Protein AF-A0A661CK33-F1 (afdb_monomer)

Solvent-accessible surface area (backbone atoms only — not comparable to full-atom values): 7960 Å² total; per-residue (Å²): 114,68,68,58,55,39,39,73,64,29,43,48,35,49,45,69,83,36,69,29,69,51,99,87,33,37,32,18,44,27,89,78,37,79,38,44,68,72,43,38,53,88,81,44,59,57,72,57,51,72,65,44,52,87,43,70,65,42,39,41,40,64,36,83,76,54,75,42,30,46,68,45,51,73,37,86,53,38,53,38,38,45,53,58,52,40,64,57,10,22,75,76,55,40,8,54,39,34,54,32,89,81,61,85,71,52,50,76,81,58,72,52,60,67,87,82,29,69,88,57,74,71,66,58,62,96,66,85,66,50,89,65,83,73,86,126

Radius of gyration: 15.87 Å; Cα contacts (8 Å, |Δi|>4): 208; chains: 1; bounding box: 35×43×46 Å

Secondary structure (DSSP, 8-state):
-HHHHHHHH-S--BTTTB-EE-TT-EEESSTT-TT--SEETTTS-HHHHHH-TTSHHHHHHHSSS----GGGGS-TTHHHHTTS-HHHHHHHHS-TTS--TT----HHHHT--GGGTTT-----------------

Mean predicted aligned error: 3.53 Å

Sequence (136 aa):
HMRAKLAQWGGNSSGVNVANIDNLGNVHPDTFWWNYNLGNVLERPFSEIWQDTSDPLMAGFKSHPRPLRGRCGVCSFQDVCGGNTRVRAFQTTGDPWWEDPACYLNDQELNINLEDYEQQQPKPLDLKLRDVRFAS

Foldseek 3Di:
DVLVVLLVVQADQFLHNAWDQDPQQFIGSHPPRPFAGLDGCVVPPPVCSSCDVVPVVNVQNPDVLRCAAALLNVFPCCSRNVQPAQVQVCVVALASRYHRPPPPDDCVNRVHDNVVHVPDGGDHDPGNTHPDDDPD

Nearest PDB structures (foldseek):
  6c8v-assembly1_A  TM=6.661E-01  e=1.801E-03  Methylorubrum extorquens

Structure (mmCIF, N/CA/C/O backbone):
data_AF-A0A661CK33-F1
#
_entry.id   AF-A0A661CK33-F1
#
loop_
_atom_site.group_PDB
_atom_site.id
_atom_site.type_symbol
_atom_site.label_atom_id
_atom_site.label_alt_id
_atom_site.label_comp_id
_atom_site.label_asym_id
_atom_site.label_entity_id
_atom_site.label_seq_id
_atom_site.pdbx_PDB_ins_code
_atom_site.Cartn_x
_atom_site.Cartn_y
_atom_site.Cartn_z
_atom_site.occupancy
_atom_site.B_iso_or_equiv
_atom_site.auth_seq_id
_atom_site.auth_comp_id
_atom_site.auth_asym_id
_atom_site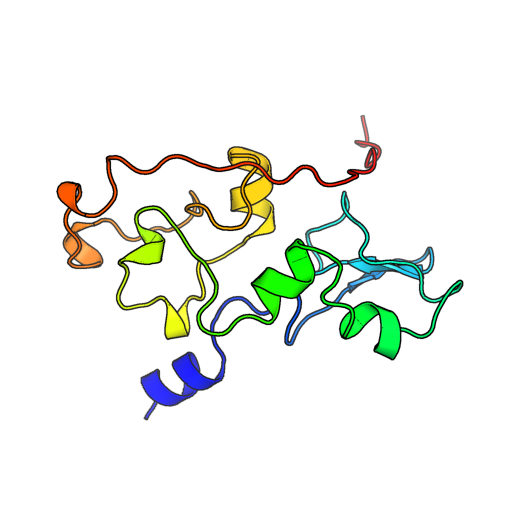.auth_atom_id
_atom_site.pdbx_PDB_model_num
ATOM 1 N N . HIS A 1 1 ? 20.963 -17.635 -2.291 1.00 88.12 1 HIS A N 1
ATOM 2 C CA . HIS A 1 1 ? 20.511 -17.588 -0.881 1.00 88.12 1 HIS A CA 1
ATOM 3 C C . HIS A 1 1 ? 19.832 -16.256 -0.524 1.00 88.12 1 HIS A C 1
ATOM 5 O O . HIS A 1 1 ? 18.672 -16.285 -0.140 1.00 88.12 1 HIS A O 1
ATOM 11 N N . MET A 1 2 ? 20.474 -15.090 -0.720 1.00 95.31 2 MET A N 1
ATOM 12 C CA . MET A 1 2 ? 19.893 -13.778 -0.352 1.00 95.31 2 MET A CA 1
ATOM 13 C C . MET A 1 2 ? 18.584 -13.413 -1.072 1.00 95.31 2 MET A C 1
ATOM 15 O O . MET A 1 2 ? 17.617 -13.052 -0.412 1.00 95.31 2 MET A O 1
ATOM 19 N N . ARG A 1 3 ? 18.506 -13.565 -2.403 1.00 95.12 3 ARG A N 1
ATOM 20 C CA . ARG A 1 3 ? 17.283 -13.272 -3.183 1.00 95.12 3 ARG A CA 1
ATOM 21 C C . ARG A 1 3 ? 16.056 -14.035 -2.670 1.00 95.12 3 ARG A C 1
ATOM 23 O O . ARG A 1 3 ? 14.977 -13.464 -2.615 1.00 95.12 3 ARG A O 1
ATOM 30 N N . ALA A 1 4 ? 16.240 -15.288 -2.245 1.00 96.00 4 ALA A N 1
ATOM 31 C CA . ALA A 1 4 ? 15.171 -16.104 -1.673 1.00 96.00 4 ALA A CA 1
ATOM 32 C C . ALA A 1 4 ? 14.691 -15.565 -0.315 1.00 96.00 4 ALA A C 1
ATOM 34 O O . ALA A 1 4 ? 13.497 -15.569 -0.050 1.00 96.00 4 ALA A O 1
ATOM 35 N N . LYS A 1 5 ? 15.598 -15.043 0.525 1.00 96.25 5 LYS A N 1
ATOM 36 C CA . LYS A 1 5 ? 15.229 -14.379 1.787 1.00 96.25 5 LYS A CA 1
ATOM 37 C C . LYS A 1 5 ? 14.486 -13.065 1.557 1.00 96.25 5 LYS A C 1
ATOM 39 O O . LYS A 1 5 ? 13.534 -12.784 2.271 1.00 96.25 5 LYS A O 1
ATOM 44 N N . LEU A 1 6 ? 14.883 -12.300 0.543 1.00 95.56 6 LEU A N 1
ATOM 45 C CA . LEU A 1 6 ? 14.170 -11.084 0.149 1.00 95.56 6 LEU A CA 1
ATOM 46 C C . LEU A 1 6 ? 12.765 -11.401 -0.384 1.00 95.56 6 LEU A C 1
ATOM 48 O O . LEU A 1 6 ? 11.809 -10.744 0.010 1.00 95.56 6 LEU A O 1
ATOM 52 N N . ALA A 1 7 ? 12.630 -12.436 -1.217 1.00 95.06 7 ALA A N 1
ATOM 53 C CA . ALA A 1 7 ? 11.329 -12.883 -1.717 1.00 95.06 7 ALA A CA 1
ATOM 54 C C . ALA A 1 7 ? 10.439 -13.424 -0.585 1.00 95.06 7 ALA A C 1
ATOM 56 O O . ALA A 1 7 ? 9.250 -13.137 -0.538 1.00 95.06 7 ALA A O 1
ATOM 57 N N . GLN A 1 8 ? 11.026 -14.145 0.379 1.00 93.38 8 GLN A N 1
ATOM 58 C CA . GLN A 1 8 ? 10.326 -14.589 1.588 1.00 93.38 8 GLN A CA 1
ATOM 59 C C . GLN A 1 8 ? 9.819 -13.406 2.430 1.00 93.38 8 GLN A C 1
ATOM 61 O O . GLN A 1 8 ? 8.770 -13.516 3.059 1.00 93.38 8 GLN A O 1
ATOM 66 N N . TRP A 1 9 ? 10.551 -12.287 2.457 1.00 93.38 9 TRP A N 1
ATOM 67 C CA . TRP A 1 9 ? 10.110 -11.061 3.123 1.00 93.38 9 TRP A CA 1
ATOM 68 C C . TRP A 1 9 ? 8.987 -10.341 2.355 1.00 93.38 9 TRP A C 1
ATOM 70 O O . TRP A 1 9 ? 8.113 -9.748 2.980 1.00 93.38 9 TRP A O 1
ATOM 80 N N . GLY A 1 10 ? 8.980 -10.402 1.018 1.00 93.38 10 GLY A N 1
ATOM 81 C CA . GLY A 1 10 ? 7.894 -9.872 0.179 1.00 93.38 10 GLY A CA 1
ATOM 82 C C . GLY A 1 10 ? 7.945 -8.359 -0.084 1.00 93.38 10 GLY A C 1
ATOM 83 O O . GLY A 1 10 ? 7.104 -7.820 -0.805 1.00 93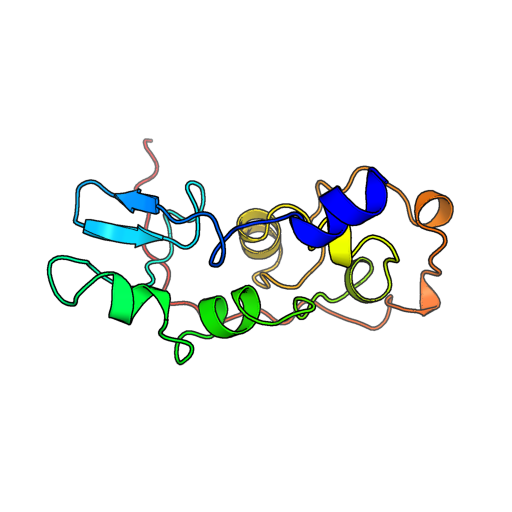.38 10 GLY A O 1
ATOM 84 N N . GLY A 1 11 ? 8.926 -7.660 0.493 1.00 94.75 11 GLY A N 1
ATOM 85 C CA . GLY A 1 11 ? 9.141 -6.227 0.294 1.00 94.7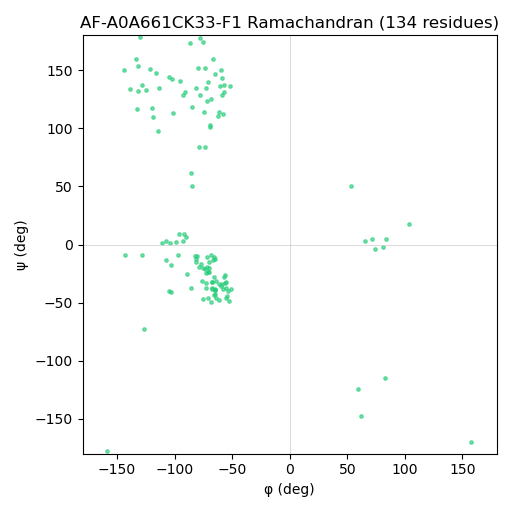5 11 GLY A CA 1
ATOM 86 C C . GLY A 1 11 ? 8.263 -5.354 1.176 1.00 94.75 11 GLY A C 1
ATOM 87 O O . GLY A 1 11 ? 8.446 -5.318 2.392 1.00 94.75 11 GLY A O 1
ATOM 88 N N . ASN A 1 12 ? 7.360 -4.582 0.567 1.00 96.38 12 ASN A N 1
ATOM 89 C CA . ASN A 1 12 ? 6.417 -3.769 1.329 1.00 96.38 12 ASN A CA 1
ATOM 90 C C . ASN A 1 12 ? 5.558 -4.644 2.253 1.00 96.38 12 ASN A C 1
ATOM 92 O O . ASN A 1 12 ? 4.912 -5.589 1.806 1.00 96.38 12 ASN A O 1
ATOM 96 N N . SER A 1 13 ? 5.521 -4.262 3.527 1.00 95.75 13 SER A N 1
ATOM 97 C CA . SER A 1 13 ? 4.903 -5.046 4.599 1.00 95.75 13 SER A CA 1
ATOM 98 C C . SER A 1 13 ? 3.578 -4.479 5.117 1.00 95.75 13 SER A C 1
ATOM 100 O O . SER A 1 13 ? 3.018 -5.05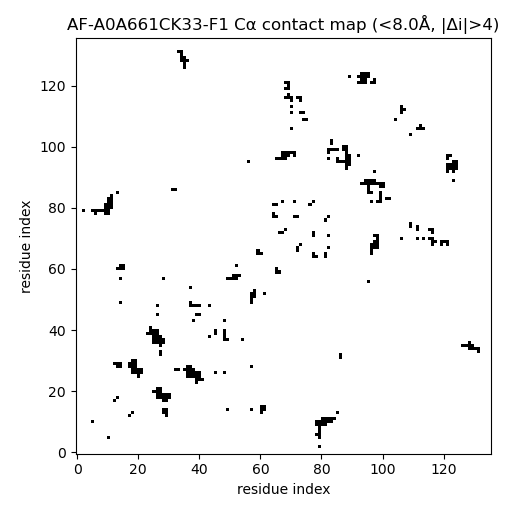7 6.051 1.00 95.75 13 SER A O 1
ATOM 102 N N . SER A 1 14 ? 3.068 -3.387 4.531 1.00 96.62 14 SER A N 1
ATOM 103 C CA . SER A 1 14 ? 1.802 -2.757 4.935 1.00 96.62 14 SER A CA 1
ATOM 104 C C . SER A 1 14 ? 0.663 -3.770 4.842 1.00 96.62 14 SER A C 1
ATOM 106 O O . SER A 1 14 ? 0.567 -4.469 3.830 1.00 96.62 14 SER A O 1
ATOM 108 N N . GLY A 1 15 ? -0.165 -3.886 5.880 1.00 93.94 15 GLY A N 1
ATOM 109 C CA . GLY A 1 15 ? -1.291 -4.833 5.904 1.00 93.94 15 GLY A CA 1
ATOM 110 C C . GLY A 1 15 ? -0.909 -6.319 6.027 1.00 93.94 15 GLY A C 1
AT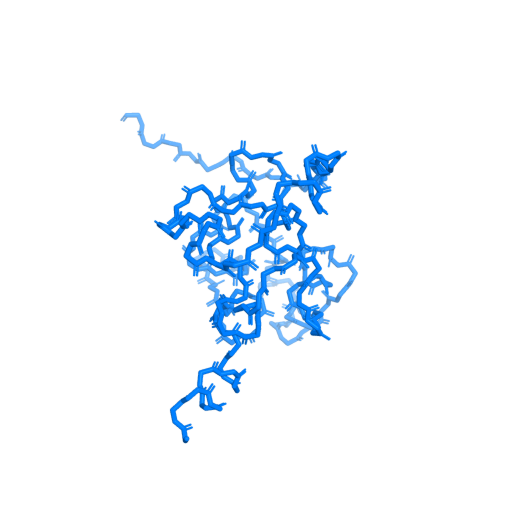OM 111 O O . GLY A 1 15 ? -1.790 -7.178 5.950 1.00 93.94 15 GLY A O 1
ATOM 112 N N . VAL A 1 16 ? 0.383 -6.642 6.199 1.00 94.19 16 VAL A N 1
ATOM 113 C CA . VAL A 1 16 ? 0.891 -8.027 6.296 1.00 94.19 16 VAL A CA 1
ATOM 114 C C . VAL A 1 16 ? 1.731 -8.228 7.558 1.00 94.19 16 VAL A C 1
ATOM 116 O O . VAL A 1 16 ? 1.264 -8.856 8.505 1.00 94.19 16 VAL A O 1
ATOM 119 N N . ASN A 1 17 ? 2.948 -7.673 7.582 1.00 94.50 17 ASN A N 1
ATOM 120 C CA . ASN A 1 17 ? 3.910 -7.833 8.683 1.00 94.50 17 ASN A CA 1
ATOM 121 C C . ASN A 1 17 ? 4.069 -6.559 9.525 1.00 94.50 17 ASN A C 1
ATOM 123 O O . ASN A 1 17 ? 4.673 -6.602 10.593 1.00 94.50 17 ASN A O 1
ATOM 127 N N . VAL A 1 18 ? 3.564 -5.423 9.040 1.00 95.38 18 VAL A N 1
ATOM 128 C CA . VAL A 1 18 ? 3.598 -4.132 9.733 1.00 95.38 18 VAL A CA 1
ATOM 129 C C . VAL A 1 18 ? 2.176 -3.610 9.833 1.00 95.38 18 VAL A C 1
ATOM 131 O O . VAL A 1 18 ? 1.466 -3.605 8.834 1.00 95.38 18 VAL A O 1
ATOM 134 N N . ALA A 1 19 ? 1.809 -3.157 11.028 1.00 95.31 19 ALA A N 1
ATOM 135 C CA . ALA A 1 19 ? 0.590 -2.423 11.342 1.00 95.31 19 ALA A CA 1
ATOM 136 C C . ALA A 1 19 ? 0.963 -1.222 12.221 1.00 95.31 19 ALA A C 1
ATOM 138 O O . ALA A 1 19 ? 2.008 -1.237 12.877 1.00 95.31 19 ALA A O 1
ATOM 139 N N . ASN A 1 20 ? 0.102 -0.211 12.277 1.00 96.56 20 ASN A N 1
ATOM 140 C CA . ASN A 1 20 ? 0.221 0.882 13.241 1.00 96.56 20 ASN A CA 1
ATOM 141 C C . ASN A 1 20 ? -1.109 1.069 13.973 1.00 96.56 20 ASN A C 1
ATOM 143 O O . ASN A 1 20 ? -2.161 1.023 13.344 1.00 96.56 20 ASN A O 1
ATOM 147 N N . ILE A 1 21 ? -1.065 1.274 15.288 1.00 97.38 21 ILE A N 1
ATOM 148 C CA . ILE A 1 21 ? -2.240 1.617 16.095 1.00 97.38 21 ILE A CA 1
ATOM 149 C C . ILE A 1 21 ? -1.949 2.971 16.727 1.00 97.38 21 ILE A C 1
ATOM 151 O O . ILE A 1 21 ? -0.967 3.102 17.459 1.00 97.38 21 ILE A O 1
ATOM 155 N N . ASP A 1 22 ? -2.752 3.981 16.400 1.00 95.50 22 ASP A N 1
ATOM 156 C CA . ASP A 1 22 ? -2.548 5.328 16.927 1.00 95.50 22 ASP A CA 1
ATOM 157 C C . ASP A 1 22 ? -2.984 5.449 18.402 1.00 95.50 22 ASP A C 1
ATOM 159 O O . ASP A 1 22 ? -3.556 4.538 19.007 1.00 95.50 22 ASP A O 1
ATOM 163 N N . ASN A 1 23 ? -2.723 6.610 19.004 1.00 94.88 23 ASN A N 1
ATOM 164 C CA . ASN A 1 23 ? -3.081 6.901 20.394 1.00 94.88 23 ASN A CA 1
ATOM 165 C C . ASN A 1 23 ? -4.598 7.016 20.642 1.00 94.88 23 ASN A C 1
ATOM 167 O O . ASN A 1 23 ? -5.015 7.115 21.794 1.00 94.88 23 ASN A O 1
ATOM 171 N N . LEU A 1 24 ? -5.414 7.033 19.586 1.00 95.19 24 LEU A N 1
ATOM 172 C CA . LEU A 1 24 ? -6.876 7.006 19.644 1.00 95.19 24 LEU A CA 1
ATOM 173 C C . LEU A 1 24 ? -7.430 5.587 19.416 1.00 95.19 24 LEU A C 1
ATOM 175 O O . LEU A 1 24 ? -8.648 5.406 19.391 1.00 95.19 24 LEU A O 1
ATOM 179 N N . GLY A 1 25 ? -6.559 4.590 19.239 1.00 97.06 25 GLY A N 1
ATOM 180 C CA . GLY A 1 25 ? -6.917 3.196 18.992 1.00 97.06 25 GLY A CA 1
ATOM 181 C C . GLY A 1 25 ? -7.218 2.863 17.529 1.00 97.06 25 GLY A C 1
ATOM 182 O O . GLY A 1 25 ? -7.614 1.731 17.247 1.00 97.06 25 GLY A O 1
ATOM 183 N N . ASN A 1 26 ? -7.047 3.795 16.587 1.00 97.19 26 ASN A N 1
ATOM 184 C CA . ASN A 1 26 ? -7.285 3.521 15.171 1.00 97.19 26 ASN A CA 1
ATOM 185 C C . ASN A 1 26 ? -6.176 2.636 14.607 1.00 97.19 26 ASN A C 1
ATOM 187 O O . ASN A 1 26 ? -4.993 2.881 14.834 1.00 97.19 26 ASN A O 1
ATOM 191 N N . VAL A 1 27 ? -6.567 1.620 13.845 1.00 97.81 27 VAL A N 1
ATOM 192 C CA . VAL A 1 27 ? -5.644 0.715 13.164 1.00 97.81 27 VAL A CA 1
ATOM 193 C C . VAL A 1 27 ? -5.385 1.224 11.754 1.00 97.81 27 VAL A C 1
ATOM 195 O O . VAL A 1 27 ? -6.319 1.439 10.982 1.00 97.81 27 VAL A O 1
ATOM 198 N N . HIS A 1 28 ? -4.113 1.348 11.404 1.00 96.81 28 HIS A N 1
ATOM 199 C CA . HIS A 1 28 ? -3.627 1.776 10.101 1.00 96.81 28 HIS A CA 1
ATOM 200 C C . HIS A 1 28 ? -2.834 0.643 9.427 1.00 96.81 28 HIS A C 1
ATOM 202 O O . HIS A 1 28 ? -2.151 -0.124 10.120 1.00 96.81 28 HIS A O 1
ATOM 208 N N . PRO A 1 29 ? -2.866 0.547 8.083 1.00 96.00 29 PRO A N 1
ATOM 209 C CA . PRO A 1 29 ? -2.085 -0.438 7.336 1.00 96.00 29 PRO A CA 1
ATOM 210 C C . PRO A 1 29 ? -0.578 -0.391 7.596 1.00 96.00 29 PRO A C 1
ATOM 212 O O . PRO A 1 29 ? 0.082 -1.422 7.518 1.00 96.00 29 PRO A O 1
ATOM 215 N N . ASP A 1 30 ? -0.030 0.795 7.861 1.00 95.69 30 ASP A N 1
ATOM 216 C CA . ASP A 1 30 ? 1.354 1.030 8.266 1.00 95.69 30 ASP A CA 1
ATOM 217 C C . ASP A 1 30 ? 1.477 2.388 8.985 1.00 95.69 30 ASP A C 1
ATOM 219 O O . ASP A 1 30 ? 0.487 3.089 9.201 1.00 95.69 30 ASP A O 1
ATOM 223 N N . THR A 1 31 ? 2.699 2.765 9.366 1.00 94.44 31 THR A N 1
ATOM 224 C CA . THR A 1 31 ? 3.009 4.010 10.090 1.00 94.44 31 THR A CA 1
ATOM 225 C C . THR A 1 31 ? 2.761 5.291 9.281 1.00 94.44 31 THR A C 1
ATOM 227 O O . THR A 1 31 ? 2.757 6.375 9.859 1.00 94.44 31 THR A O 1
ATOM 230 N N . PHE A 1 32 ? 2.562 5.207 7.965 1.00 93.88 32 PHE A N 1
ATOM 231 C CA . PHE A 1 32 ? 2.413 6.367 7.084 1.00 93.88 32 PHE A CA 1
ATOM 232 C C . PHE A 1 32 ? 0.956 6.634 6.676 1.00 93.88 32 PHE A C 1
ATOM 234 O O . PHE A 1 32 ? 0.632 7.744 6.256 1.00 93.88 32 PHE A O 1
ATOM 241 N 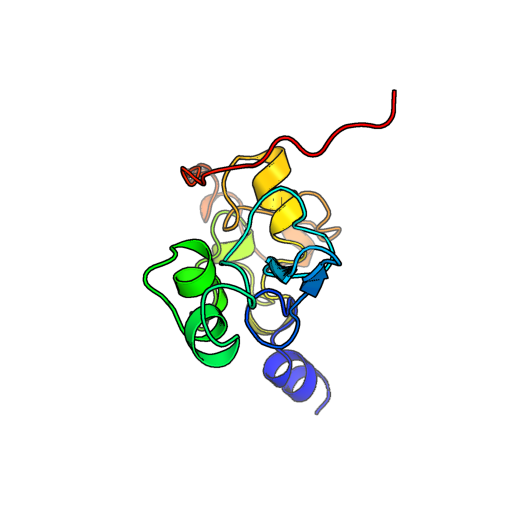N . TRP A 1 33 ? 0.055 5.663 6.833 1.00 93.06 33 TRP A N 1
ATOM 242 C CA . TRP A 1 33 ? -1.349 5.765 6.417 1.00 93.06 33 TRP A CA 1
ATOM 243 C C . TRP A 1 33 ? -2.279 6.424 7.451 1.00 93.06 33 TRP A C 1
ATOM 245 O O . TRP A 1 33 ? -3.246 5.838 7.930 1.00 93.06 33 TRP A O 1
ATOM 255 N N . TRP A 1 34 ? -2.022 7.684 7.789 1.00 90.94 34 TRP A N 1
ATOM 256 C CA . TRP A 1 34 ? -2.783 8.393 8.832 1.00 90.94 34 TRP A CA 1
ATOM 257 C C . TRP A 1 34 ? -4.188 8.843 8.418 1.00 90.94 34 TRP A C 1
ATOM 259 O O . TRP A 1 34 ? -5.036 9.101 9.270 1.00 90.94 34 TRP A O 1
ATOM 269 N N . ASN A 1 35 ? -4.454 8.941 7.117 1.00 90.94 35 ASN A N 1
ATOM 270 C CA . ASN A 1 35 ? -5.732 9.405 6.581 1.00 90.94 35 ASN A CA 1
ATOM 271 C C . ASN A 1 35 ? -6.730 8.275 6.291 1.00 90.94 35 ASN A C 1
ATOM 273 O O . ASN A 1 35 ? -7.811 8.560 5.785 1.00 90.94 35 ASN A O 1
ATOM 277 N N . TYR A 1 36 ? -6.404 7.018 6.601 1.00 94.56 36 TYR A N 1
ATOM 278 C CA . TYR A 1 36 ? -7.313 5.885 6.441 1.00 94.56 36 TYR A CA 1
ATOM 279 C C . TYR A 1 36 ? -7.218 4.930 7.632 1.00 94.56 36 TYR A C 1
ATOM 281 O O . TYR A 1 36 ? -6.121 4.564 8.056 1.00 94.56 36 TYR A O 1
ATOM 289 N N . ASN A 1 37 ? -8.374 4.508 8.147 1.00 95.00 37 ASN A N 1
ATOM 290 C CA . ASN A 1 37 ? -8.469 3.576 9.263 1.00 95.00 37 ASN A CA 1
ATOM 291 C C . ASN A 1 37 ? -9.076 2.255 8.796 1.00 95.00 37 ASN A C 1
ATOM 293 O O . ASN A 1 37 ? -10.144 2.246 8.192 1.00 95.00 37 ASN A O 1
ATOM 297 N N . LEU A 1 38 ? -8.469 1.149 9.209 1.00 96.94 38 LEU A N 1
ATOM 298 C CA . LEU A 1 38 ? -9.019 -0.202 9.066 1.00 96.94 38 LEU A CA 1
ATOM 299 C C . LEU A 1 38 ? -10.081 -0.515 10.132 1.00 96.94 38 LEU A C 1
ATOM 301 O O . LEU A 1 38 ? -10.868 -1.449 10.004 1.00 96.94 38 LEU A O 1
ATOM 305 N N . GLY A 1 39 ? -10.086 0.238 11.229 1.00 96.88 39 GLY A N 1
ATOM 306 C CA . GLY A 1 39 ? -11.004 0.083 12.355 1.00 96.88 39 GLY A CA 1
ATOM 307 C C . GLY A 1 39 ? -10.414 0.684 13.626 1.00 96.88 39 GLY A C 1
ATOM 308 O O . GLY A 1 39 ? -9.379 1.351 13.566 1.00 96.88 39 GLY A O 1
ATOM 309 N N . ASN A 1 40 ? -11.048 0.431 14.770 1.00 97.88 40 ASN A N 1
ATOM 310 C CA . ASN A 1 40 ? -10.569 0.884 16.072 1.00 97.88 40 ASN A CA 1
ATOM 311 C C . ASN A 1 40 ? -10.571 -0.262 17.099 1.00 97.88 40 ASN A C 1
ATOM 313 O O . ASN A 1 40 ? -11.560 -0.986 17.227 1.00 97.88 40 ASN A O 1
ATOM 317 N N . VAL A 1 41 ? -9.467 -0.432 17.834 1.00 98.50 41 VAL A N 1
ATOM 318 C CA . VAL A 1 41 ? -9.312 -1.521 18.820 1.00 98.50 41 VAL A CA 1
ATOM 319 C C . VAL A 1 41 ? -10.181 -1.362 20.067 1.00 98.50 41 VAL A C 1
ATOM 321 O O . VAL A 1 41 ? -10.358 -2.323 20.811 1.00 98.50 41 VAL A O 1
ATOM 324 N N . LEU A 1 42 ? -10.726 -0.166 20.301 1.00 98.19 42 LEU A N 1
ATOM 325 C CA . LEU A 1 42 ? -11.708 0.086 21.356 1.00 98.19 42 LEU A CA 1
ATOM 326 C C . LEU A 1 42 ? -13.110 -0.421 20.973 1.00 98.19 42 LEU A C 1
ATOM 328 O O . LEU A 1 42 ? -13.957 -0.568 21.849 1.00 98.19 42 LEU A O 1
ATOM 332 N N . GLU A 1 43 ? -13.353 -0.689 19.684 1.00 98.31 43 GLU A N 1
ATOM 333 C CA . GLU A 1 43 ? -14.647 -1.142 19.155 1.00 98.31 43 GLU A CA 1
ATOM 334 C C . GLU A 1 43 ? -14.660 -2.644 18.845 1.00 98.31 43 GLU A C 1
ATOM 336 O O . GLU A 1 43 ? -15.644 -3.324 19.132 1.00 98.31 43 GLU A O 1
ATOM 341 N N . ARG A 1 44 ? -13.574 -3.178 18.268 1.00 98.00 44 ARG A N 1
ATOM 342 C CA . ARG A 1 44 ? -13.439 -4.604 17.926 1.00 98.00 44 ARG A CA 1
ATOM 343 C C . ARG A 1 44 ? -12.002 -5.111 18.138 1.00 98.00 44 ARG A C 1
ATOM 345 O O . ARG A 1 44 ? -11.064 -4.327 17.981 1.00 98.00 44 ARG A O 1
ATOM 352 N N . PRO A 1 45 ? -11.783 -6.401 18.466 1.00 98.50 45 PRO A N 1
ATOM 353 C CA . PRO A 1 45 ? -10.441 -6.943 18.687 1.00 98.50 45 PRO A CA 1
ATOM 354 C C . PRO A 1 45 ? -9.524 -6.749 17.475 1.00 98.50 45 PRO A C 1
ATOM 356 O O . PRO A 1 45 ? -9.925 -7.031 16.346 1.00 98.50 45 PRO A O 1
ATOM 359 N N . PHE A 1 46 ? -8.262 -6.359 17.699 1.00 98.31 46 PHE A N 1
ATOM 360 C CA . PHE A 1 46 ? -7.281 -6.155 16.620 1.00 98.31 46 PHE A CA 1
ATOM 361 C C . PHE A 1 46 ? -7.188 -7.350 15.662 1.00 98.31 46 PHE A C 1
ATOM 363 O O . PHE A 1 46 ? -7.081 -7.154 14.458 1.00 98.31 46 PHE A O 1
ATOM 370 N N . SER A 1 47 ? -7.268 -8.583 16.170 1.00 97.75 47 SER A N 1
ATOM 371 C CA . SER A 1 47 ? -7.230 -9.799 15.349 1.00 97.75 47 SER A CA 1
ATOM 372 C C . SER A 1 47 ? -8.349 -9.866 14.310 1.00 97.75 47 SER A C 1
ATOM 374 O O . SER A 1 47 ? -8.122 -10.386 13.222 1.00 97.75 47 SER A O 1
ATOM 376 N N . GLU A 1 48 ? -9.533 -9.339 14.624 1.00 98.25 48 GLU A N 1
ATOM 377 C CA . GLU A 1 48 ? -10.654 -9.275 13.686 1.00 98.25 48 GLU A CA 1
ATOM 378 C C . GLU A 1 48 ? -10.420 -8.168 12.660 1.00 98.25 48 GLU A C 1
ATOM 380 O O . GLU A 1 48 ? -10.499 -8.433 11.466 1.00 98.25 48 GLU A O 1
ATOM 385 N N . ILE A 1 49 ? -10.015 -6.970 13.108 1.00 98.12 49 ILE A N 1
ATOM 386 C CA . ILE A 1 49 ? -9.637 -5.850 12.222 1.00 98.12 49 ILE A CA 1
ATOM 387 C C . ILE A 1 49 ? -8.585 -6.289 11.210 1.00 98.12 49 ILE A C 1
ATOM 389 O O . ILE A 1 49 ? -8.697 -6.038 10.015 1.00 98.12 49 ILE A O 1
ATOM 393 N N . TRP A 1 50 ? -7.541 -6.943 11.710 1.00 97.50 50 TRP A N 1
ATOM 394 C CA . TRP A 1 50 ? -6.358 -7.261 10.937 1.00 97.50 50 TRP A CA 1
ATOM 395 C C . TRP A 1 50 ? -6.591 -8.376 9.925 1.00 97.50 50 TRP A C 1
ATOM 397 O O . TRP A 1 50 ? -5.844 -8.461 8.954 1.00 97.50 50 TRP A O 1
ATOM 407 N N . GLN A 1 51 ? -7.577 -9.252 10.135 1.00 97.19 51 GLN A N 1
ATOM 408 C CA . GLN A 1 51 ? -7.905 -10.334 9.199 1.00 97.19 51 GLN A CA 1
ATOM 409 C C . GLN A 1 51 ? -9.064 -10.000 8.258 1.00 97.19 51 GLN A C 1
ATOM 411 O O . GLN A 1 51 ? -9.290 -10.739 7.304 1.00 97.19 51 GLN A O 1
ATOM 416 N N . ASP A 1 52 ? -9.758 -8.887 8.483 1.00 97.62 52 ASP A N 1
ATOM 417 C CA . ASP A 1 52 ? -10.923 -8.481 7.709 1.00 97.62 52 ASP A CA 1
ATOM 418 C C . ASP A 1 52 ? -10.552 -8.064 6.275 1.00 97.62 52 ASP A C 1
ATOM 420 O O . ASP A 1 52 ? -10.051 -6.969 6.027 1.00 97.62 52 ASP A O 1
ATOM 424 N N . THR A 1 53 ? -10.807 -8.952 5.312 1.00 97.62 53 THR A N 1
ATOM 425 C CA . THR A 1 53 ? -10.634 -8.691 3.874 1.00 97.62 53 THR A CA 1
ATOM 426 C C . THR A 1 53 ? -11.895 -8.156 3.200 1.00 97.62 53 THR A C 1
ATOM 428 O O . THR A 1 53 ? -11.935 -8.099 1.973 1.00 97.62 53 THR A O 1
ATOM 431 N N . SER A 1 54 ? -12.941 -7.797 3.952 1.00 96.81 54 SER A N 1
ATOM 432 C CA . SER A 1 54 ? -14.048 -7.020 3.376 1.00 96.81 54 SER A CA 1
ATOM 433 C C . SER A 1 54 ? -13.613 -5.583 3.059 1.00 96.81 54 SER A C 1
ATOM 435 O O . SER A 1 54 ? -14.165 -4.953 2.159 1.00 96.81 54 SER A O 1
ATOM 437 N N . ASP A 1 55 ? -12.566 -5.100 3.739 1.00 96.44 55 ASP A N 1
A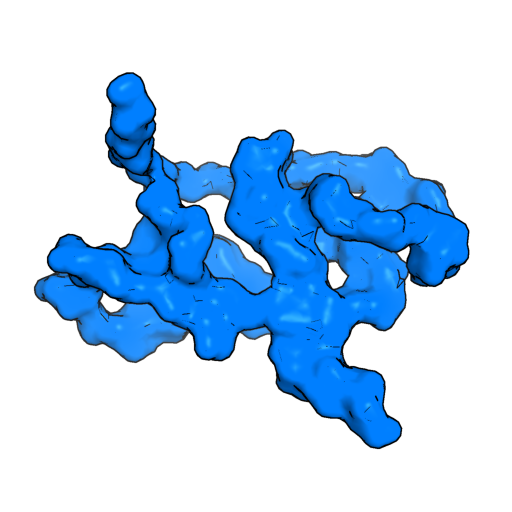TOM 438 C CA . ASP A 1 55 ? -11.853 -3.880 3.388 1.00 96.44 55 ASP A CA 1
ATOM 439 C C . ASP A 1 55 ? -11.013 -4.099 2.106 1.00 96.44 55 ASP A C 1
ATOM 441 O O . ASP A 1 55 ? -10.157 -4.995 2.067 1.00 96.44 55 ASP A O 1
ATOM 445 N N . PRO A 1 56 ? -11.211 -3.289 1.047 1.00 95.38 56 PRO A N 1
ATOM 446 C CA . PRO A 1 56 ? -10.536 -3.483 -0.236 1.00 95.38 56 PRO A CA 1
ATOM 447 C C . PRO A 1 56 ? -9.015 -3.274 -0.169 1.00 95.38 56 PRO A C 1
ATOM 449 O O . PRO A 1 56 ? -8.279 -3.889 -0.949 1.00 95.38 56 PRO A O 1
ATOM 452 N N . LEU A 1 57 ? -8.515 -2.444 0.754 1.00 95.94 57 LEU A N 1
ATOM 453 C CA . LEU A 1 57 ? -7.079 -2.296 0.976 1.00 95.94 57 LEU A CA 1
ATOM 454 C C . LEU A 1 57 ? -6.502 -3.550 1.630 1.00 95.94 57 LEU A C 1
ATOM 456 O O . LEU A 1 57 ? -5.491 -4.065 1.151 1.00 95.94 57 LEU A O 1
ATOM 460 N N . MET A 1 58 ? -7.148 -4.084 2.671 1.00 97.62 58 MET A N 1
ATOM 461 C CA . MET A 1 58 ? -6.682 -5.319 3.320 1.00 97.62 58 MET A CA 1
ATOM 462 C C . MET A 1 58 ? -6.753 -6.527 2.393 1.00 97.62 58 MET A C 1
ATOM 464 O O . MET A 1 58 ? -5.817 -7.330 2.383 1.00 97.62 58 MET A O 1
ATOM 468 N N . ALA A 1 59 ? -7.804 -6.630 1.574 1.00 97.44 59 ALA A N 1
ATOM 469 C CA . ALA A 1 59 ? -7.904 -7.651 0.536 1.00 97.44 59 ALA A CA 1
ATOM 470 C C . ALA A 1 59 ? -6.687 -7.616 -0.402 1.00 97.44 59 ALA A C 1
ATOM 472 O O . ALA A 1 59 ? -6.066 -8.647 -0.664 1.00 97.44 59 ALA A O 1
ATOM 473 N N . GLY A 1 60 ? -6.290 -6.425 -0.858 1.00 96.81 60 GLY A N 1
ATOM 474 C CA . GLY A 1 60 ? -5.118 -6.285 -1.715 1.00 96.81 60 GLY A CA 1
ATOM 475 C C . GLY A 1 60 ? -3.784 -6.480 -0.982 1.00 96.81 60 GLY A C 1
ATOM 476 O O . GLY A 1 60 ? -2.891 -7.119 -1.538 1.00 96.81 60 GLY A O 1
ATOM 477 N N . PHE A 1 61 ? -3.627 -6.029 0.269 1.00 96.94 61 PHE A N 1
ATOM 478 C CA . PHE A 1 61 ? -2.382 -6.247 1.025 1.00 96.94 61 PHE A CA 1
ATOM 479 C C . PHE A 1 61 ? -2.115 -7.718 1.311 1.00 96.94 61 PHE A C 1
ATOM 481 O O . PHE A 1 61 ? -0.964 -8.148 1.233 1.00 96.94 61 PHE A O 1
ATOM 488 N N . LYS A 1 62 ? -3.166 -8.479 1.629 1.00 95.62 62 LYS A N 1
ATOM 489 C CA . LYS A 1 62 ? -3.070 -9.914 1.911 1.00 95.62 62 LYS A CA 1
ATOM 490 C C . LYS A 1 62 ? -3.004 -10.779 0.653 1.00 95.62 62 LY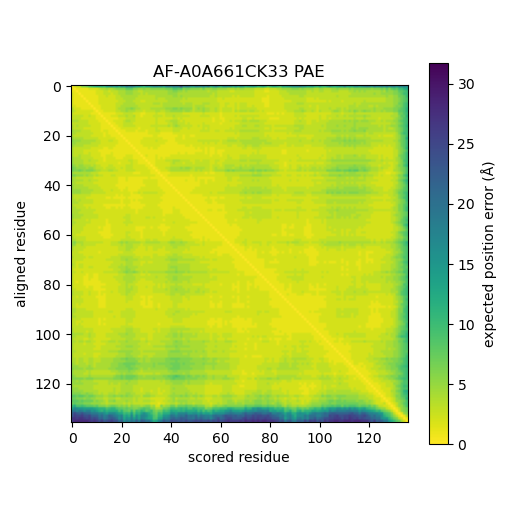S A C 1
ATOM 492 O O . LYS A 1 62 ? -2.730 -11.971 0.765 1.00 95.62 62 LYS A O 1
ATOM 497 N N . SER A 1 63 ? -3.242 -10.212 -0.528 1.00 95.06 63 SER A N 1
ATOM 498 C CA . SER A 1 63 ? -3.073 -10.949 -1.779 1.00 95.06 63 SER A CA 1
ATOM 499 C C . SER A 1 63 ? -1.590 -11.198 -2.081 1.00 95.06 63 SER A C 1
ATOM 501 O O . SER A 1 63 ? -0.729 -10.340 -1.861 1.00 95.06 63 SER A O 1
ATOM 503 N N . HIS A 1 64 ? -1.290 -12.400 -2.576 1.00 92.06 64 HIS A N 1
ATOM 504 C CA . HIS A 1 64 ? 0.055 -12.794 -2.970 1.00 92.06 64 HIS A CA 1
ATOM 505 C C . HIS A 1 64 ? 0.032 -13.457 -4.361 1.00 92.06 64 HIS A C 1
ATOM 507 O O . HIS A 1 64 ? -0.581 -14.518 -4.499 1.00 92.06 64 HIS A O 1
ATOM 513 N N . PRO A 1 65 ? 0.690 -12.868 -5.380 1.00 92.56 65 PRO A N 1
ATOM 514 C CA . PRO A 1 65 ? 1.356 -11.562 -5.350 1.00 92.56 65 PRO A CA 1
ATOM 515 C C . PRO A 1 65 ? 0.352 -10.408 -5.174 1.00 92.56 65 PRO A C 1
ATOM 517 O O . PRO A 1 65 ? -0.836 -10.558 -5.449 1.00 92.56 65 PRO A O 1
ATOM 520 N N . ARG A 1 66 ? 0.837 -9.242 -4.726 1.00 95.12 66 A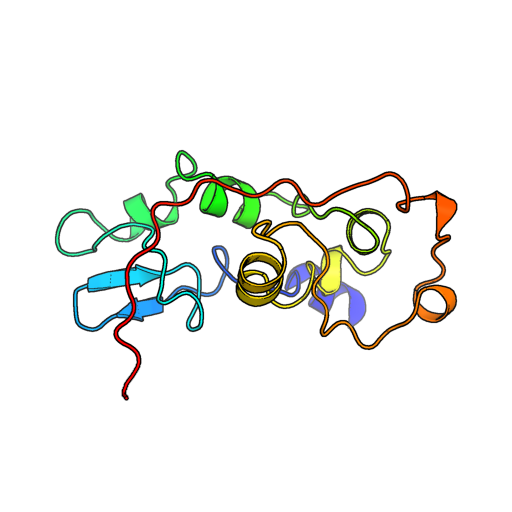RG A N 1
ATOM 521 C CA . ARG A 1 66 ? 0.011 -8.023 -4.647 1.00 95.12 66 ARG A CA 1
ATOM 522 C C . ARG A 1 66 ? -0.513 -7.641 -6.033 1.00 95.12 66 ARG A C 1
ATOM 524 O O . ARG A 1 66 ? 0.224 -7.833 -7.001 1.00 95.12 66 ARG A O 1
ATOM 531 N N . PRO A 1 67 ? -1.692 -7.009 -6.159 1.00 96.75 67 PRO A N 1
ATOM 532 C CA . PRO A 1 67 ? -2.348 -6.793 -7.442 1.00 96.75 67 PRO A CA 1
ATOM 533 C C . PRO A 1 67 ? -1.816 -5.522 -8.124 1.00 96.75 67 PRO A C 1
ATOM 535 O O . PRO A 1 67 ? -2.583 -4.638 -8.498 1.00 96.75 67 PRO A O 1
ATOM 538 N N . LEU A 1 68 ? -0.487 -5.400 -8.217 1.00 97.62 68 LEU A N 1
ATOM 539 C CA . LEU A 1 68 ? 0.199 -4.234 -8.771 1.00 97.62 68 LEU A CA 1
ATOM 540 C C . LEU A 1 68 ? -0.113 -4.064 -10.260 1.00 97.62 68 LEU A C 1
ATOM 542 O O . LEU A 1 68 ? -0.273 -5.042 -10.989 1.00 97.62 68 LEU A O 1
ATOM 546 N N . ARG A 1 69 ? -0.157 -2.811 -10.704 1.00 97.38 69 ARG A N 1
ATOM 547 C CA . ARG A 1 69 ? -0.444 -2.403 -12.084 1.00 97.38 69 ARG A CA 1
ATOM 548 C C . ARG A 1 69 ? 0.604 -1.421 -12.606 1.00 97.38 69 ARG A C 1
ATOM 550 O O . ARG A 1 69 ? 1.558 -1.092 -11.895 1.00 97.38 69 ARG A O 1
ATOM 557 N N . GLY A 1 70 ? 0.452 -1.007 -13.863 1.00 96.56 70 GLY A N 1
ATOM 558 C CA . GLY A 1 70 ? 1.459 -0.216 -14.567 1.00 96.56 70 GLY A CA 1
ATOM 559 C C . GLY A 1 70 ? 2.770 -0.995 -14.688 1.00 96.56 70 GLY A C 1
ATOM 560 O O . GLY A 1 70 ? 2.769 -2.232 -14.709 1.00 96.56 70 GLY A O 1
ATOM 561 N N . ARG A 1 71 ? 3.900 -0.292 -14.662 1.00 96.69 71 ARG A N 1
ATOM 562 C CA . ARG A 1 71 ? 5.244 -0.883 -14.715 1.00 96.69 71 ARG A CA 1
ATOM 563 C C . ARG A 1 71 ? 5.496 -1.917 -13.619 1.00 96.69 71 ARG A C 1
ATOM 565 O O . ARG A 1 71 ? 6.217 -2.890 -13.818 1.00 96.69 71 ARG A O 1
ATOM 572 N N . CYS A 1 72 ? 4.881 -1.740 -12.446 1.00 97.00 72 CYS A N 1
ATOM 573 C CA . CYS A 1 72 ? 5.024 -2.674 -11.332 1.00 97.00 72 CYS A CA 1
ATOM 574 C C . CYS A 1 72 ? 4.312 -4.013 -11.576 1.00 97.00 72 CYS A C 1
ATOM 576 O O . CYS A 1 72 ? 4.713 -5.006 -10.973 1.00 97.00 72 CYS A O 1
ATOM 578 N N . GLY A 1 73 ? 3.292 -4.051 -12.440 1.00 96.19 73 GLY A N 1
ATOM 579 C CA . GLY A 1 73 ? 2.548 -5.271 -12.772 1.00 96.19 73 GLY A CA 1
ATOM 580 C C . GLY A 1 73 ? 3.316 -6.245 -13.670 1.00 96.19 73 GLY A C 1
ATOM 581 O O . GLY A 1 73 ? 3.018 -7.434 -13.671 1.00 96.19 73 GLY A O 1
ATOM 582 N N . VAL A 1 74 ? 4.325 -5.755 -14.395 1.00 96.38 74 VAL A N 1
ATOM 583 C CA . VAL A 1 74 ? 5.184 -6.554 -15.294 1.00 96.38 74 VAL A CA 1
ATOM 584 C C . VAL A 1 74 ? 6.623 -6.686 -14.776 1.00 96.38 74 VAL A C 1
ATOM 586 O O . VAL A 1 74 ? 7.474 -7.315 -15.397 1.00 96.38 74 VAL A O 1
ATOM 589 N N . CYS A 1 75 ? 6.911 -6.103 -13.611 1.00 96.50 75 CYS A N 1
ATOM 590 C CA . CYS A 1 75 ? 8.248 -6.045 -13.035 1.00 96.50 75 CYS A CA 1
ATOM 591 C C . CYS A 1 75 ? 8.665 -7.374 -12.383 1.00 96.50 75 CYS A C 1
ATOM 593 O O . CYS A 1 75 ? 8.011 -7.881 -11.471 1.00 96.50 75 CYS A O 1
ATOM 595 N N . SER A 1 76 ? 9.844 -7.880 -12.755 1.00 95.00 76 SER A N 1
ATOM 596 C CA . SER A 1 76 ? 10.431 -9.120 -12.214 1.00 95.00 76 SER A CA 1
ATOM 597 C C . SER A 1 76 ? 10.820 -9.061 -10.726 1.00 95.00 76 SER A C 1
ATOM 599 O O . SER A 1 76 ? 11.119 -10.088 -10.114 1.00 95.00 76 SER A O 1
ATOM 601 N N . PHE A 1 77 ? 10.814 -7.870 -10.119 1.00 95.88 77 PHE A N 1
ATOM 602 C CA . PHE A 1 77 ? 11.091 -7.661 -8.695 1.00 95.88 77 PHE A CA 1
ATOM 603 C C . PHE A 1 77 ? 9.827 -7.579 -7.831 1.00 95.88 77 PHE A C 1
ATOM 605 O O . PHE A 1 77 ? 9.930 -7.234 -6.651 1.00 95.88 77 PHE A O 1
ATOM 612 N N . GLN A 1 78 ? 8.638 -7.872 -8.371 1.00 95.31 78 GLN A N 1
ATOM 613 C CA . GLN A 1 78 ? 7.377 -7.792 -7.625 1.00 95.31 78 GLN A CA 1
ATOM 614 C C . GLN A 1 78 ? 7.400 -8.604 -6.322 1.00 95.31 78 GLN A C 1
ATOM 616 O O . GLN A 1 78 ? 6.923 -8.119 -5.300 1.00 95.31 78 GLN A O 1
ATOM 621 N N . ASP A 1 79 ? 7.997 -9.792 -6.325 1.00 95.00 79 ASP A N 1
ATOM 622 C CA . ASP A 1 79 ? 8.105 -10.674 -5.156 1.00 95.00 79 ASP A CA 1
ATOM 623 C C . ASP A 1 79 ? 9.065 -10.155 -4.067 1.00 95.00 79 ASP A C 1
ATOM 625 O O . ASP A 1 79 ? 8.963 -10.560 -2.915 1.00 95.00 79 ASP A O 1
ATOM 629 N N . VAL A 1 80 ? 9.991 -9.254 -4.406 1.00 95.94 80 VAL A N 1
ATOM 630 C CA . VAL A 1 80 ? 10.989 -8.692 -3.473 1.00 95.94 80 VAL A CA 1
ATOM 631 C C . VAL A 1 80 ? 10.675 -7.275 -3.045 1.00 95.94 80 VAL A C 1
ATOM 633 O O . VAL A 1 80 ? 10.916 -6.910 -1.900 1.00 95.94 80 VAL A O 1
ATOM 636 N N . CYS A 1 81 ? 10.206 -6.448 -3.969 1.00 96.69 81 CYS A N 1
ATOM 637 C CA . CYS A 1 81 ? 9.870 -5.055 -3.713 1.00 96.69 81 CYS A CA 1
ATOM 638 C C . CYS A 1 81 ? 8.441 -4.942 -3.181 1.00 96.69 81 CYS A C 1
ATOM 640 O O . CYS A 1 81 ? 8.118 -4.082 -2.354 1.00 96.69 81 CYS A O 1
ATOM 642 N N . GLY A 1 82 ? 7.556 -5.780 -3.711 1.00 96.06 82 GLY A N 1
ATOM 643 C CA . GLY A 1 82 ? 6.138 -5.704 -3.456 1.00 96.06 82 GLY A CA 1
ATOM 644 C C . GLY A 1 82 ? 5.494 -4.436 -3.994 1.00 96.06 82 GLY A C 1
ATOM 645 O O . GLY A 1 82 ? 4.322 -4.307 -3.711 1.00 96.06 82 GLY A O 1
ATOM 646 N N . GLY A 1 83 ? 6.180 -3.514 -4.702 1.00 96.38 83 GLY A N 1
ATOM 647 C CA . GLY A 1 83 ? 5.656 -2.238 -5.252 1.00 96.38 83 GLY A CA 1
ATOM 648 C C . GLY A 1 83 ? 6.038 -0.950 -4.484 1.00 96.38 83 GLY A C 1
ATOM 649 O O . GLY A 1 83 ? 5.304 0.033 -4.519 1.00 96.38 83 GLY A O 1
ATOM 650 N N . ASN A 1 84 ? 7.072 -0.995 -3.634 1.00 96.44 84 ASN A N 1
ATOM 651 C CA . ASN A 1 84 ? 7.541 0.107 -2.772 1.00 96.44 84 ASN A CA 1
ATOM 652 C C . ASN A 1 84 ? 6.511 0.675 -1.752 1.00 96.44 84 ASN A C 1
ATOM 654 O O . ASN A 1 84 ? 6.018 -0.085 -0.933 1.00 96.44 84 ASN A O 1
ATOM 658 N N . THR A 1 85 ? 6.166 1.955 -1.691 1.00 96.44 85 THR A N 1
ATOM 659 C CA . THR A 1 85 ? 5.274 2.530 -0.665 1.00 96.44 85 THR A CA 1
ATOM 660 C C . THR A 1 85 ? 3.876 2.743 -1.230 1.00 96.44 85 THR A C 1
ATOM 662 O O . THR A 1 85 ? 3.669 3.611 -2.077 1.00 96.44 85 THR A O 1
ATOM 665 N N . ARG A 1 86 ? 2.878 2.004 -0.732 1.00 96.88 86 ARG A N 1
ATOM 666 C CA . ARG A 1 86 ? 1.523 2.124 -1.290 1.00 96.88 86 ARG A CA 1
ATOM 667 C C . ARG A 1 86 ? 0.756 3.362 -0.884 1.00 96.88 86 ARG A C 1
ATOM 669 O O . ARG A 1 86 ? -0.004 3.858 -1.708 1.00 96.88 86 ARG A O 1
ATOM 676 N N . VAL A 1 87 ? 0.982 3.903 0.313 1.00 96.25 87 VAL A N 1
ATOM 677 C CA . VAL A 1 87 ? 0.360 5.186 0.661 1.00 96.25 87 VAL A CA 1
ATOM 678 C C . VAL A 1 87 ? 0.801 6.274 -0.311 1.00 96.25 87 VAL A C 1
ATOM 680 O O . VAL A 1 87 ? -0.014 7.092 -0.708 1.00 96.25 87 VAL A O 1
ATOM 683 N N . ARG A 1 88 ? 2.055 6.245 -0.781 1.00 96.69 88 ARG A N 1
ATOM 684 C CA . ARG A 1 88 ? 2.558 7.221 -1.749 1.00 96.69 88 ARG A CA 1
ATOM 685 C C . ARG A 1 88 ? 1.888 7.055 -3.108 1.00 96.69 88 ARG A C 1
ATOM 687 O O . ARG A 1 88 ? 1.365 8.041 -3.609 1.00 96.69 88 ARG A O 1
ATOM 694 N N . ALA A 1 89 ? 1.828 5.832 -3.642 1.00 97.50 89 ALA A N 1
ATOM 695 C CA . ALA A 1 89 ? 1.092 5.550 -4.880 1.00 97.50 89 ALA A CA 1
ATOM 696 C C . ALA A 1 89 ? -0.373 6.024 -4.786 1.00 97.50 89 ALA A C 1
ATOM 698 O O . ALA A 1 89 ? -0.872 6.712 -5.678 1.00 97.50 89 ALA A O 1
ATOM 699 N N . PHE A 1 90 ? -1.028 5.754 -3.652 1.00 97.12 90 PHE A N 1
ATOM 700 C CA . PHE A 1 90 ? -2.390 6.203 -3.379 1.00 97.12 90 PHE A CA 1
ATOM 701 C C . PHE A 1 90 ? -2.515 7.730 -3.295 1.00 97.12 90 PHE A C 1
ATOM 703 O O . PHE A 1 90 ? -3.409 8.296 -3.908 1.00 97.12 90 PHE A O 1
ATOM 710 N N . GLN A 1 91 ? -1.628 8.424 -2.579 1.00 94.88 91 GLN A N 1
ATOM 711 C CA . GLN A 1 91 ? -1.678 9.886 -2.458 1.00 94.88 91 GLN A CA 1
ATOM 712 C C . GLN A 1 91 ? -1.454 10.600 -3.795 1.00 94.88 91 GLN A C 1
ATOM 714 O O . GLN A 1 91 ? -2.011 11.673 -4.003 1.00 94.88 91 GLN A O 1
ATOM 719 N N . THR A 1 92 ? -0.658 10.030 -4.703 1.00 96.00 92 THR A N 1
ATOM 720 C CA . THR A 1 92 ? -0.362 10.671 -5.992 1.00 96.00 92 THR A CA 1
ATOM 721 C C . THR A 1 92 ? -1.352 10.316 -7.094 1.00 96.00 92 THR A C 1
ATOM 723 O O . THR A 1 92 ? -1.497 11.090 -8.034 1.00 96.00 92 THR A O 1
ATOM 726 N N . THR A 1 93 ? -2.020 9.161 -7.013 1.00 96.94 93 THR A N 1
ATOM 727 C CA . THR A 1 93 ? -2.872 8.657 -8.111 1.00 96.94 93 THR A CA 1
ATOM 728 C C . THR A 1 93 ? -4.292 8.273 -7.702 1.00 96.94 93 THR A C 1
ATOM 730 O O . THR A 1 93 ? -5.116 7.972 -8.561 1.00 96.94 93 THR A O 1
ATOM 733 N N . GLY A 1 94 ? -4.588 8.234 -6.404 1.00 96.50 94 GLY A N 1
ATOM 734 C CA . GLY A 1 94 ? -5.807 7.642 -5.851 1.00 96.50 94 GLY A CA 1
ATOM 735 C C . GLY A 1 94 ? -5.817 6.109 -5.865 1.00 96.50 94 GLY A C 1
ATOM 736 O O . GLY A 1 94 ? -6.748 5.501 -5.344 1.00 96.50 94 GLY A O 1
ATOM 737 N N . ASP A 1 95 ? -4.799 5.457 -6.429 1.00 97.81 95 ASP A N 1
ATOM 738 C CA . ASP A 1 95 ? -4.733 4.010 -6.618 1.00 97.81 95 ASP A CA 1
ATOM 739 C C . ASP A 1 95 ? -3.534 3.420 -5.853 1.00 97.81 95 ASP A C 1
ATOM 741 O O . ASP A 1 95 ? -2.380 3.630 -6.233 1.00 97.81 95 ASP A O 1
ATOM 745 N N . PRO A 1 96 ? -3.764 2.661 -4.766 1.00 97.44 96 PRO A N 1
ATOM 746 C CA . PRO A 1 96 ? -2.682 2.079 -3.977 1.00 97.44 96 PRO A CA 1
ATOM 747 C C . PRO A 1 96 ? -1.976 0.937 -4.708 1.00 97.44 96 PRO A C 1
ATOM 749 O O . PRO A 1 96 ? -0.952 0.462 -4.228 1.00 97.44 96 PRO A O 1
ATOM 752 N N . TRP A 1 97 ? -2.514 0.457 -5.827 1.00 97.88 97 TRP A N 1
ATOM 753 C CA . TRP A 1 97 ? -1.936 -0.628 -6.614 1.00 97.88 97 TRP A CA 1
ATOM 754 C C . TRP A 1 97 ? -1.249 -0.129 -7.880 1.00 97.88 97 TRP A C 1
ATOM 756 O O . TRP A 1 97 ? -0.729 -0.940 -8.647 1.00 97.88 97 TRP A O 1
ATOM 766 N N . TRP A 1 98 ? -1.235 1.186 -8.088 1.00 98.12 98 TRP A N 1
ATOM 767 C CA . TRP A 1 98 ? -0.486 1.811 -9.161 1.00 98.12 98 TRP A CA 1
ATOM 768 C C . TRP A 1 98 ? 1.006 1.914 -8.835 1.00 98.12 98 TRP A C 1
ATOM 770 O O . TRP A 1 98 ? 1.483 1.520 -7.766 1.00 98.12 98 TRP A O 1
ATOM 780 N N . GLU A 1 99 ? 1.746 2.440 -9.799 1.00 97.00 99 GLU A N 1
ATOM 781 C CA . GLU A 1 99 ? 3.169 2.698 -9.710 1.00 97.00 99 GLU A CA 1
ATOM 782 C C . GLU A 1 99 ? 3.495 3.672 -8.579 1.00 97.00 99 GLU A C 1
ATOM 784 O O . GLU A 1 99 ? 2.858 4.713 -8.405 1.00 97.00 99 GLU A O 1
ATOM 789 N N . ASP A 1 100 ? 4.545 3.345 -7.832 1.00 97.06 100 ASP A N 1
ATOM 790 C CA . ASP A 1 100 ? 5.124 4.264 -6.872 1.00 97.06 100 ASP A CA 1
ATOM 791 C C . ASP A 1 100 ? 6.138 5.190 -7.572 1.00 97.06 100 ASP A C 1
ATOM 793 O O . ASP A 1 100 ? 7.167 4.698 -8.055 1.00 97.06 100 ASP A O 1
ATOM 797 N N . PRO A 1 101 ? 5.922 6.520 -7.572 1.00 95.44 101 PRO A N 1
ATOM 798 C CA . PRO A 1 101 ? 6.799 7.470 -8.257 1.00 95.44 101 PRO A CA 1
ATOM 799 C C . PRO A 1 101 ? 8.220 7.552 -7.677 1.00 95.44 101 PRO A C 1
ATOM 801 O O . PRO A 1 101 ? 9.096 8.132 -8.310 1.00 95.44 101 PRO A O 1
ATOM 804 N N . ALA A 1 102 ? 8.485 6.986 -6.495 1.00 96.62 102 ALA A N 1
ATOM 805 C CA . ALA A 1 102 ? 9.831 6.938 -5.916 1.00 96.62 102 ALA A CA 1
ATOM 806 C C . ALA A 1 102 ? 10.633 5.687 -6.320 1.00 96.62 102 ALA A C 1
ATOM 808 O O . ALA A 1 102 ? 11.712 5.447 -5.772 1.00 96.62 102 ALA A O 1
ATOM 809 N N . CYS A 1 103 ? 10.119 4.845 -7.225 1.00 96.69 103 CYS A N 1
ATOM 810 C CA . CYS A 1 103 ? 10.940 3.806 -7.839 1.00 96.69 103 CYS A CA 1
ATOM 811 C C . CYS A 1 103 ? 12.087 4.465 -8.618 1.00 96.69 103 CYS A C 1
ATOM 813 O O . CYS A 1 103 ? 11.852 5.150 -9.607 1.00 96.69 103 CYS A O 1
ATOM 815 N N . TYR A 1 104 ? 13.325 4.255 -8.171 1.00 95.62 104 TYR A N 1
ATOM 816 C CA . TYR A 1 104 ? 14.501 4.875 -8.787 1.00 95.62 104 TYR A CA 1
ATOM 817 C C . TYR A 1 104 ? 14.989 4.145 -10.046 1.00 95.62 104 TYR A C 1
ATOM 819 O O . TYR A 1 104 ? 15.801 4.696 -10.781 1.00 95.62 104 TYR A O 1
ATOM 827 N N . LEU A 1 105 ? 14.523 2.911 -10.274 1.00 96.69 105 LEU A N 1
ATOM 828 C CA . LEU A 1 105 ? 14.910 2.100 -11.425 1.00 96.69 105 LEU A CA 1
ATOM 829 C C . LEU A 1 105 ? 14.100 2.510 -12.653 1.00 96.69 105 LEU A C 1
ATOM 831 O O . LEU A 1 105 ? 12.874 2.652 -12.577 1.00 96.69 105 LEU A O 1
ATOM 835 N N . ASN A 1 106 ? 14.763 2.655 -13.792 1.00 96.44 106 ASN A N 1
ATOM 836 C CA . ASN A 1 106 ? 14.110 2.881 -15.082 1.00 96.44 106 ASN A CA 1
ATOM 837 C C . ASN A 1 106 ? 13.716 1.552 -15.765 1.00 96.44 106 ASN A C 1
ATOM 839 O O . ASN A 1 106 ? 14.024 0.468 -15.272 1.00 96.44 106 ASN A O 1
ATOM 843 N N . ASP A 1 107 ? 12.988 1.623 -16.880 1.00 96.88 107 ASP A N 1
ATOM 844 C CA . ASP A 1 107 ? 12.458 0.426 -17.555 1.00 96.88 107 ASP A CA 1
ATOM 845 C C . ASP A 1 107 ? 13.561 -0.449 -18.161 1.00 96.88 107 ASP A C 1
ATOM 847 O O . ASP A 1 107 ? 13.468 -1.676 -18.126 1.00 96.88 107 ASP A O 1
ATOM 851 N N . GLN A 1 108 ? 14.654 0.169 -18.618 1.00 96.69 108 GLN A N 1
ATOM 852 C CA . GLN A 1 108 ? 15.831 -0.544 -19.109 1.00 96.69 108 GLN A CA 1
ATOM 853 C C . GLN A 1 108 ? 16.508 -1.343 -17.984 1.00 96.69 108 GLN A C 1
ATOM 855 O O . GLN A 1 108 ? 16.877 -2.497 -18.188 1.00 96.69 108 GLN A O 1
ATOM 860 N N . GLU A 1 109 ? 16.640 -0.769 -16.785 1.00 96.88 109 GLU A N 1
ATOM 861 C CA . GLU A 1 109 ? 17.197 -1.455 -15.610 1.00 96.88 109 GLU A CA 1
ATOM 862 C C . GLU A 1 109 ? 16.290 -2.585 -15.105 1.00 96.88 109 GLU A C 1
ATOM 864 O O . GLU A 1 109 ? 16.778 -3.590 -14.586 1.00 96.88 109 GLU A O 1
ATOM 869 N N . LEU A 1 110 ? 14.973 -2.431 -15.257 1.00 95.62 110 LEU A N 1
ATOM 870 C CA . LEU A 1 110 ? 13.985 -3.455 -14.912 1.00 95.62 110 LEU A CA 1
ATOM 871 C C . LEU A 1 110 ? 13.812 -4.523 -15.999 1.00 95.62 110 LEU A C 1
ATOM 873 O O . LEU A 1 110 ? 13.205 -5.560 -15.722 1.00 95.62 110 LEU A O 1
ATOM 877 N N . ASN A 1 111 ? 14.354 -4.284 -17.197 1.00 95.88 111 ASN A N 1
ATOM 878 C CA . ASN A 1 111 ? 14.159 -5.105 -18.388 1.00 95.88 111 ASN A CA 1
ATOM 879 C C . ASN A 1 111 ? 12.664 -5.319 -18.706 1.00 95.88 111 ASN A C 1
ATOM 881 O O . ASN A 1 111 ? 12.214 -6.455 -18.874 1.00 95.88 111 ASN A O 1
ATOM 885 N N . ILE A 1 112 ? 11.899 -4.224 -18.740 1.00 96.19 112 ILE A N 1
ATOM 886 C CA . ILE A 1 112 ? 10.471 -4.196 -19.104 1.00 96.19 112 ILE A CA 1
ATOM 887 C C . ILE A 1 112 ? 10.249 -3.264 -20.298 1.00 96.19 112 ILE A C 1
ATOM 889 O O . ILE A 1 112 ? 10.999 -2.301 -20.470 1.00 96.19 112 ILE A O 1
ATOM 893 N N . ASN A 1 113 ? 9.226 -3.530 -21.114 1.00 96.69 113 ASN A N 1
ATOM 894 C CA . ASN A 1 113 ? 8.899 -2.686 -22.262 1.00 96.69 113 ASN A CA 1
ATOM 895 C C . ASN A 1 113 ? 7.702 -1.793 -21.943 1.00 96.69 113 ASN A C 1
ATOM 897 O O . ASN A 1 113 ? 6.743 -2.222 -21.305 1.00 96.69 113 ASN A O 1
ATOM 901 N N . LEU A 1 114 ? 7.737 -0.554 -22.435 1.00 95.00 114 LEU A N 1
ATOM 902 C CA . LEU A 1 114 ? 6.654 0.413 -22.247 1.00 95.00 114 LEU A CA 1
ATOM 903 C C . LEU A 1 114 ? 5.310 -0.110 -22.789 1.00 95.00 114 LEU A C 1
ATOM 905 O O . LEU A 1 114 ? 4.277 0.047 -22.140 1.00 95.00 114 LEU A O 1
ATOM 909 N N . GLU A 1 115 ? 5.346 -0.807 -23.928 1.00 96.75 115 GLU A N 1
ATOM 910 C CA . GLU A 1 115 ? 4.184 -1.422 -24.588 1.00 96.75 115 GLU A CA 1
ATOM 911 C C . GLU A 1 115 ? 3.410 -2.390 -23.670 1.00 96.75 115 GLU A C 1
ATOM 913 O O . GLU A 1 115 ? 2.198 -2.552 -23.820 1.00 96.75 115 GLU A O 1
ATOM 918 N N . ASP A 1 116 ? 4.077 -2.988 -22.674 1.00 94.75 116 ASP A N 1
ATOM 919 C CA . ASP A 1 116 ? 3.467 -3.961 -21.763 1.00 94.75 116 ASP A CA 1
ATOM 920 C C . ASP A 1 116 ? 2.483 -3.307 -20.766 1.00 94.75 116 ASP A C 1
ATOM 922 O O . ASP A 1 116 ? 1.640 -3.989 -20.169 1.00 94.75 116 ASP A O 1
ATOM 926 N N . TYR A 1 117 ? 2.574 -1.988 -20.549 1.00 95.94 117 TYR A N 1
ATOM 927 C CA . TYR A 1 117 ? 1.772 -1.297 -19.532 1.00 95.94 117 TYR A CA 1
ATOM 928 C C . TYR A 1 117 ? 1.278 0.107 -19.899 1.00 95.94 117 TYR A C 1
ATOM 930 O O . TYR A 1 117 ? 0.428 0.627 -19.178 1.00 95.94 117 TYR A O 1
ATOM 938 N N . GLU A 1 118 ? 1.721 0.711 -21.002 1.00 95.56 118 GLU A N 1
ATOM 939 C CA . GLU A 1 118 ? 1.361 2.088 -21.392 1.00 95.56 118 GLU A CA 1
ATOM 940 C C . GLU A 1 118 ? -0.147 2.342 -21.543 1.00 95.56 118 GLU A C 1
ATOM 942 O O . GLU A 1 118 ? -0.616 3.457 -21.325 1.00 95.56 118 GLU A O 1
ATOM 947 N N . GLN A 1 119 ? -0.925 1.311 -21.885 1.00 95.94 119 GLN A N 1
ATOM 948 C CA . GLN A 1 119 ? -2.378 1.418 -22.060 1.00 95.94 119 GLN A CA 1
ATOM 949 C C . GLN A 1 119 ? -3.143 1.333 -20.730 1.00 95.94 119 GLN A C 1
ATOM 951 O O . GLN A 1 119 ? -4.358 1.540 -20.682 1.00 95.94 119 GLN A O 1
ATOM 956 N N . GLN A 1 120 ? -2.461 0.984 -19.638 1.00 96.94 120 GLN A N 1
ATOM 957 C CA . GLN A 1 120 ? -3.074 0.903 -18.321 1.00 96.94 120 GLN A CA 1
ATOM 958 C C . GLN A 1 120 ? -3.209 2.301 -17.707 1.00 96.94 120 GLN A C 1
ATOM 960 O O . GLN A 1 120 ? -2.403 3.194 -17.946 1.00 96.94 120 GLN A O 1
ATOM 965 N N . GLN A 1 121 ? -4.211 2.476 -16.846 1.00 96.94 121 GLN A N 1
ATOM 966 C CA . GLN A 1 121 ? -4.409 3.706 -16.082 1.00 96.94 121 GLN A CA 1
ATOM 967 C C . GLN A 1 121 ? -4.646 3.393 -14.599 1.00 96.94 121 GLN A C 1
ATOM 969 O O . GLN A 1 121 ? -5.162 2.304 -14.277 1.00 96.94 121 GLN A O 1
ATOM 974 N N . PRO A 1 122 ? -4.319 4.339 -13.693 1.00 97.38 122 PRO A N 1
ATOM 975 C CA . PRO A 1 122 ? -4.728 4.249 -12.301 1.00 97.38 122 PRO A CA 1
ATOM 976 C C . PRO A 1 122 ? -6.237 4.011 -12.208 1.00 97.38 122 PRO A C 1
ATOM 978 O O . PRO A 1 122 ? -7.025 4.630 -12.922 1.00 97.38 122 PRO A O 1
ATOM 981 N N . LYS A 1 123 ? -6.649 3.106 -11.321 1.00 96.62 123 LYS A N 1
ATOM 982 C CA . LYS A 1 123 ? -8.057 2.937 -10.931 1.00 96.62 123 LYS A CA 1
ATOM 983 C C . LYS A 1 123 ? -8.158 3.316 -9.461 1.00 96.62 123 LYS A C 1
ATOM 985 O O . LYS A 1 123 ? -7.798 2.482 -8.625 1.00 96.62 123 LYS A O 1
ATOM 990 N N . PRO A 1 124 ? -8.574 4.555 -9.156 1.00 95.81 124 PRO A N 1
ATOM 991 C CA . PRO A 1 124 ? -8.648 5.017 -7.786 1.00 95.81 124 PRO A CA 1
ATOM 992 C C . PRO A 1 124 ? -9.567 4.151 -6.925 1.00 95.81 124 PRO A C 1
ATOM 994 O O . PRO A 1 124 ? -10.606 3.687 -7.397 1.00 95.81 124 PRO A O 1
ATOM 997 N N . LEU A 1 125 ? -9.190 3.947 -5.663 1.00 94.00 125 LEU A N 1
ATOM 998 C CA . LEU A 1 125 ? -10.072 3.335 -4.673 1.00 94.00 125 LEU A CA 1
ATOM 999 C C . LEU A 1 125 ? -10.863 4.417 -3.944 1.00 94.00 125 LEU A C 1
ATOM 1001 O O . LEU A 1 125 ? -10.287 5.375 -3.429 1.00 94.00 125 LEU A O 1
ATOM 1005 N N . ASP A 1 126 ? -12.175 4.217 -3.852 1.00 92.38 126 ASP A N 1
ATOM 1006 C CA . ASP A 1 126 ? -13.060 5.054 -3.046 1.00 92.38 126 ASP A CA 1
ATOM 1007 C C . ASP A 1 126 ? -12.951 4.653 -1.567 1.00 92.38 126 ASP A C 1
ATOM 1009 O O . ASP A 1 126 ? -13.683 3.802 -1.057 1.00 92.38 126 ASP A O 1
ATOM 1013 N N . LEU A 1 127 ? -11.938 5.204 -0.899 1.00 91.69 127 LEU A N 1
ATOM 1014 C CA . LEU A 1 127 ? -11.690 4.997 0.522 1.00 91.69 127 LEU A CA 1
ATOM 1015 C C . LEU A 1 127 ? -12.302 6.137 1.333 1.00 91.69 127 LEU A C 1
ATOM 1017 O O . LEU A 1 127 ? -12.178 7.309 0.983 1.00 91.69 127 LEU A O 1
ATOM 1021 N N . LYS A 1 128 ? -12.892 5.804 2.484 1.00 90.50 128 LYS A N 1
ATOM 1022 C CA . LYS A 1 128 ? -13.382 6.799 3.447 1.00 90.50 128 LYS A CA 1
ATOM 1023 C C . LYS A 1 128 ? -12.206 7.454 4.169 1.00 90.50 128 LYS A C 1
ATOM 1025 O O . LYS A 1 128 ? -11.806 7.014 5.248 1.00 90.50 128 LYS A O 1
ATOM 1030 N N . LEU A 1 129 ? -11.627 8.472 3.540 1.00 91.38 129 LEU A N 1
ATOM 1031 C CA . LEU A 1 129 ? -10.489 9.200 4.087 1.00 91.38 129 LEU A CA 1
ATOM 1032 C C . LEU A 1 129 ? -10.906 10.113 5.242 1.00 91.38 129 LEU A C 1
ATOM 1034 O O . LEU A 1 129 ? -12.034 10.599 5.312 1.00 91.38 129 LEU A O 1
ATOM 1038 N N . ARG A 1 130 ? -9.966 10.346 6.155 1.00 87.00 130 ARG A N 1
ATOM 1039 C CA . ARG A 1 130 ? -10.105 11.279 7.272 1.00 87.00 130 ARG A CA 1
ATOM 1040 C C . ARG A 1 130 ? -9.307 12.539 6.989 1.00 87.00 130 ARG A C 1
ATOM 1042 O O . ARG A 1 130 ? -8.186 12.465 6.484 1.00 87.00 130 ARG A O 1
ATOM 1049 N N . ASP A 1 131 ? -9.847 13.668 7.429 1.00 79.25 131 ASP A N 1
ATOM 1050 C CA . ASP A 1 131 ? -9.096 14.914 7.496 1.00 79.25 131 ASP A CA 1
ATOM 1051 C C . ASP A 1 131 ? -8.034 14.805 8.591 1.00 79.25 131 ASP A C 1
ATOM 1053 O O . ASP A 1 131 ? -8.304 14.931 9.791 1.00 79.25 131 ASP A O 1
ATOM 1057 N N . VAL A 1 132 ? -6.798 14.551 8.171 1.00 72.38 132 VAL A N 1
ATOM 1058 C CA . VAL A 1 132 ? -5.636 14.714 9.037 1.00 72.38 132 VAL A CA 1
ATOM 1059 C C . VAL A 1 132 ? -5.408 16.214 9.141 1.00 72.38 132 VAL A C 1
ATOM 1061 O O . VAL A 1 132 ? -5.133 16.870 8.140 1.00 72.38 132 VAL A O 1
ATOM 1064 N N . ARG A 1 133 ? -5.579 16.783 10.340 1.00 64.56 133 ARG A N 1
ATOM 1065 C CA . ARG A 1 133 ? -5.343 18.216 10.550 1.00 64.56 133 ARG A CA 1
ATOM 1066 C C . ARG A 1 133 ? -3.904 18.524 10.150 1.00 64.56 133 ARG A C 1
ATOM 1068 O O . ARG A 1 133 ? -2.973 18.071 10.814 1.00 64.56 133 ARG A O 1
ATOM 1075 N N . PHE A 1 134 ? -3.726 19.287 9.081 1.00 58.59 134 PHE A N 1
ATOM 1076 C CA . PHE A 1 134 ? -2.429 19.858 8.769 1.00 58.59 134 PHE A CA 1
ATOM 1077 C C . PHE A 1 134 ? -2.129 20.897 9.847 1.00 58.59 134 PHE A C 1
ATOM 1079 O O . PHE A 1 134 ? -2.954 21.773 10.110 1.00 58.59 134 PHE A O 1
ATOM 1086 N N . ALA A 1 135 ? -0.985 20.763 10.517 1.00 53.59 135 ALA A N 1
ATOM 1087 C CA . ALA A 1 135 ? -0.461 21.873 11.293 1.00 53.59 135 ALA A CA 1
ATOM 1088 C C . ALA A 1 135 ? -0.189 23.008 10.295 1.00 53.59 135 ALA A C 1
ATOM 1090 O O . ALA A 1 135 ? 0.649 22.856 9.407 1.00 53.59 135 ALA A O 1
ATOM 1091 N N . SER A 1 136 ? -0.993 24.067 10.390 1.00 48.41 136 SER A N 1
ATOM 1092 C CA . SER A 1 136 ? -0.792 25.345 9.703 1.00 48.41 136 SER A CA 1
ATOM 1093 C C . SER A 1 136 ? 0.494 26.015 10.159 1.00 48.41 136 SER A C 1
ATOM 1095 O O . SER A 1 136 ? 0.723 25.980 11.392 1.00 48.41 136 SER A O 1
#

pLDDT: mean 94.4, std 7.39, range [48.41, 98.5]